Protein AF-A0A929MTG9-F1 (afdb_monomer)

Organism: Abiotrophia defectiva (NCBI:txid46125)

InterPro domains:
  IPR004720 Phosphotransferase system, sorbose subfamily IIB component [PF03830] (4-72)
  IPR004720 Phosphotransferase system, sorbose subfamily IIB component [PS51101] (1-73)
  IPR036667 Phosphotransferase system, sorbose subfamily IIB component superfamily [G3DSA:3.40.35.10] (1-73)
  IPR036667 Phosphotransferase system, sorbose subfamily IIB component superfamily [SSF52728] (3-71)

Secondary structure (DSSP, 8-state):
----------TT-S-TTHHHHHHHHHT---EEEE-HHHHH-HHHHHHHHTTS-TTS-EEEE-HHHHHHHGGG-

Mean predicted aligned error: 2.57 Å

Structure (mmCIF, N/CA/C/O backbone):
data_AF-A0A929MTG9-F1
#
_entry.id   AF-A0A929MTG9-F1
#
loop_
_atom_site.group_PDB
_atom_site.id
_atom_site.type_symbol
_atom_site.label_atom_id
_atom_site.label_alt_id
_atom_site.label_comp_id
_atom_site.label_asym_id
_atom_site.label_entity_id
_atom_site.label_seq_id
_atom_site.pdbx_PDB_ins_code
_atom_site.Cartn_x
_atom_site.Cartn_y
_atom_site.Cartn_z
_atom_site.occupancy
_atom_site.B_iso_or_equiv
_atom_site.auth_seq_id
_atom_site.auth_comp_id
_atom_site.auth_asym_id
_atom_site.auth_atom_id
_atom_site.pdbx_PDB_model_num
ATOM 1 N N . MET A 1 1 ? -19.060 -0.376 -8.421 1.00 70.12 1 MET A N 1
ATOM 2 C CA . MET A 1 1 ? -18.616 -0.812 -7.083 1.00 70.12 1 MET A CA 1
ATOM 3 C C . MET A 1 1 ? -17.182 -1.277 -7.226 1.00 70.12 1 MET A C 1
ATOM 5 O O . MET A 1 1 ? -16.917 -1.952 -8.217 1.00 70.12 1 MET A O 1
ATOM 9 N N . PRO A 1 2 ? -16.277 -0.885 -6.322 1.00 83.75 2 PRO A N 1
ATOM 10 C CA . PRO A 1 2 ? -14.901 -1.365 -6.340 1.00 83.75 2 PRO A CA 1
ATOM 11 C C . PRO A 1 2 ? -14.880 -2.893 -6.215 1.00 83.75 2 PRO A C 1
ATOM 13 O O . PRO A 1 2 ? -15.653 -3.472 -5.449 1.00 83.75 2 PRO A O 1
ATOM 16 N N . THR A 1 3 ? -14.014 -3.543 -6.982 1.00 92.88 3 THR A N 1
ATOM 17 C CA . THR A 1 3 ? -13.761 -4.983 -6.907 1.00 92.88 3 THR A CA 1
ATOM 18 C C . THR A 1 3 ? -12.444 -5.230 -6.180 1.00 92.88 3 THR A C 1
ATOM 20 O O . THR A 1 3 ? -11.493 -4.455 -6.286 1.00 92.88 3 THR A O 1
ATOM 23 N N . ILE A 1 4 ? -12.391 -6.302 -5.390 1.00 94.50 4 ILE A N 1
ATOM 24 C CA . ILE A 1 4 ? -11.154 -6.746 -4.744 1.00 94.50 4 ILE A CA 1
ATOM 25 C C . ILE A 1 4 ? -10.568 -7.852 -5.616 1.00 94.50 4 ILE A C 1
ATOM 27 O O . ILE A 1 4 ? -10.956 -9.010 -5.487 1.00 94.50 4 ILE A O 1
ATOM 31 N N . GLU A 1 5 ? -9.631 -7.494 -6.490 1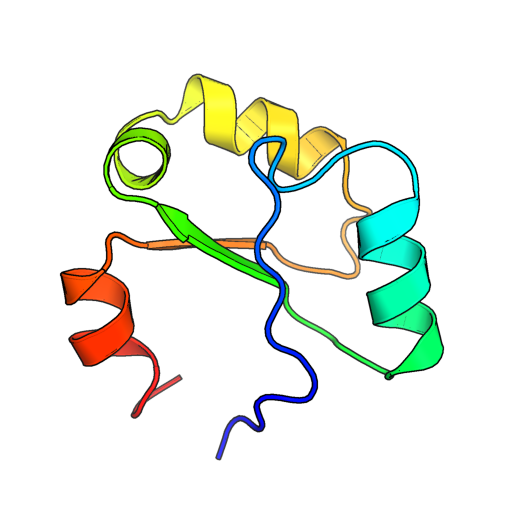.00 96.81 5 GLU A N 1
ATOM 32 C CA . GLU A 1 5 ? -8.967 -8.464 -7.375 1.00 96.81 5 GLU A CA 1
ATOM 33 C C . GLU A 1 5 ? -7.994 -9.380 -6.615 1.00 96.81 5 GLU A C 1
ATOM 35 O O . GLU A 1 5 ? -7.747 -10.520 -7.007 1.00 96.81 5 GLU A O 1
ATOM 40 N N . MET A 1 6 ? -7.419 -8.893 -5.507 1.00 96.31 6 MET A N 1
ATOM 41 C CA . MET A 1 6 ? -6.457 -9.643 -4.702 1.00 96.31 6 MET A CA 1
ATOM 42 C C . MET A 1 6 ? -6.436 -9.165 -3.248 1.00 96.31 6 MET A C 1
ATOM 44 O O . MET A 1 6 ? -6.447 -7.967 -2.971 1.00 96.31 6 MET A O 1
ATOM 48 N N . ALA A 1 7 ? -6.282 -10.112 -2.321 1.00 96.38 7 ALA A N 1
ATOM 49 C CA . ALA A 1 7 ? -5.859 -9.855 -0.949 1.00 96.38 7 ALA A CA 1
ATOM 50 C C . ALA A 1 7 ? -4.498 -10.522 -0.698 1.00 96.38 7 ALA A C 1
ATOM 52 O O . ALA A 1 7 ? -4.288 -11.681 -1.058 1.00 96.38 7 ALA A O 1
ATOM 53 N N . ARG A 1 8 ? -3.559 -9.795 -0.083 1.00 95.94 8 ARG A N 1
ATOM 54 C CA . ARG A 1 8 ? -2.195 -10.270 0.193 1.00 95.94 8 ARG A CA 1
ATOM 55 C C . ARG A 1 8 ? -1.795 -9.922 1.622 1.00 95.94 8 ARG A C 1
ATOM 57 O O . ARG A 1 8 ? -1.933 -8.777 2.036 1.00 95.94 8 ARG A O 1
ATOM 64 N N . VAL A 1 9 ? -1.219 -10.892 2.331 1.00 96.44 9 VAL A N 1
ATOM 65 C CA . VAL A 1 9 ? -0.597 -10.692 3.647 1.00 96.44 9 VAL A CA 1
ATOM 66 C C . VAL A 1 9 ? 0.920 -10.798 3.493 1.00 96.44 9 VAL A C 1
ATOM 68 O O . VAL A 1 9 ? 1.437 -11.838 3.091 1.00 96.44 9 VAL A O 1
ATOM 71 N N . ASP A 1 10 ? 1.636 -9.712 3.778 1.00 95.44 10 ASP A N 1
ATOM 72 C CA . ASP A 1 10 ? 3.103 -9.637 3.761 1.00 95.44 10 ASP A CA 1
ATOM 73 C C . ASP A 1 10 ? 3.549 -8.613 4.814 1.00 95.44 10 ASP A C 1
ATOM 75 O O . ASP A 1 10 ? 3.051 -7.488 4.835 1.00 95.44 10 ASP A O 1
ATOM 79 N N . ASN A 1 11 ? 4.484 -8.981 5.690 1.00 94.31 11 ASN A N 1
ATOM 80 C CA . ASN A 1 11 ? 4.966 -8.111 6.768 1.00 94.31 11 ASN A CA 1
ATOM 81 C C . ASN A 1 11 ? 5.776 -6.905 6.266 1.00 94.31 11 ASN A C 1
ATOM 83 O O . ASN A 1 11 ? 5.931 -5.928 6.994 1.00 94.31 11 ASN A O 1
ATOM 87 N N . ARG A 1 12 ? 6.290 -6.961 5.034 1.00 94.00 12 ARG A N 1
ATOM 88 C CA . ARG A 1 12 ? 7.022 -5.858 4.396 1.00 94.00 12 ARG A CA 1
ATOM 89 C C . ARG A 1 12 ? 6.110 -4.888 3.656 1.00 94.00 12 ARG A C 1
ATOM 91 O O . ARG A 1 12 ? 6.589 -3.861 3.192 1.00 94.00 12 ARG A O 1
ATOM 98 N N . LEU A 1 13 ? 4.815 -5.196 3.563 1.00 94.88 13 LEU A N 1
ATOM 99 C CA . LEU A 1 13 ? 3.813 -4.369 2.897 1.00 94.88 13 LEU A CA 1
ATOM 100 C C . LEU A 1 13 ? 4.148 -4.206 1.405 1.00 94.88 13 LEU A C 1
ATOM 102 O O . LEU A 1 13 ? 4.109 -5.186 0.659 1.00 94.88 13 LEU A O 1
ATOM 106 N N . ILE A 1 14 ? 4.495 -2.999 0.965 1.00 95.19 14 ILE A N 1
ATOM 107 C CA . ILE A 1 14 ? 4.948 -2.729 -0.398 1.00 95.19 14 ILE A CA 1
ATOM 108 C C . ILE A 1 14 ? 6.477 -2.800 -0.413 1.00 95.19 14 ILE A C 1
ATOM 110 O O . ILE A 1 14 ? 7.149 -2.052 0.291 1.00 95.19 14 ILE A O 1
ATOM 114 N N . HIS A 1 15 ? 7.043 -3.703 -1.215 1.00 92.50 15 HIS A N 1
ATOM 115 C CA . HIS A 1 15 ? 8.495 -3.813 -1.355 1.00 92.50 15 HIS A CA 1
ATOM 116 C C . HIS A 1 15 ? 8.914 -4.358 -2.720 1.00 92.50 15 HIS A C 1
ATOM 118 O O . HIS A 1 15 ? 8.251 -5.216 -3.317 1.00 92.50 15 HIS A O 1
ATOM 124 N N . GLY A 1 16 ? 10.061 -3.863 -3.192 1.00 86.38 16 GLY A N 1
ATOM 125 C CA . GLY A 1 16 ? 10.623 -4.226 -4.487 1.00 86.38 16 GLY A CA 1
ATOM 126 C C . GLY A 1 16 ? 9.621 -4.026 -5.625 1.00 86.38 16 GLY A C 1
ATOM 127 O O . GLY A 1 16 ? 8.848 -3.079 -5.634 1.00 86.38 16 GLY A O 1
ATOM 128 N N . GLN A 1 17 ? 9.624 -4.953 -6.584 1.00 87.62 17 GLN A N 1
ATOM 129 C CA . GLN A 1 17 ? 8.733 -4.919 -7.752 1.00 87.62 17 GLN A CA 1
ATOM 130 C C . GLN A 1 17 ? 7.552 -5.899 -7.633 1.00 87.62 17 GLN A C 1
ATOM 132 O O . GLN A 1 17 ? 6.817 -6.105 -8.595 1.00 87.62 17 GLN A O 1
ATOM 137 N N . ILE A 1 18 ? 7.371 -6.557 -6.480 1.00 91.19 18 ILE A N 1
ATOM 138 C CA . ILE A 1 18 ? 6.366 -7.624 -6.340 1.00 91.19 18 ILE A CA 1
ATOM 139 C C . ILE A 1 18 ? 4.950 -7.048 -6.385 1.00 91.19 18 ILE A C 1
ATOM 141 O O . ILE A 1 18 ? 4.128 -7.559 -7.141 1.00 91.19 18 ILE A O 1
ATOM 145 N N . SER A 1 19 ? 4.668 -5.982 -5.630 1.00 90.00 19 SER A N 1
ATOM 146 C CA . SER A 1 19 ? 3.344 -5.343 -5.633 1.00 90.00 19 SER A CA 1
ATOM 147 C C . SER A 1 19 ? 2.977 -4.814 -7.021 1.00 90.00 19 SER A C 1
ATOM 149 O O . SER A 1 19 ? 1.880 -5.078 -7.502 1.00 90.00 19 SER A O 1
ATOM 151 N N . VAL A 1 20 ? 3.929 -4.177 -7.711 1.00 91.88 20 VAL A N 1
ATOM 152 C CA . VAL A 1 20 ? 3.748 -3.653 -9.076 1.00 91.88 20 VAL A CA 1
ATOM 153 C C . VAL A 1 20 ? 3.467 -4.772 -10.082 1.00 91.88 20 VAL A C 1
ATOM 155 O O . VAL A 1 20 ? 2.581 -4.642 -10.923 1.00 91.88 20 VAL A O 1
ATOM 158 N N . ARG A 1 21 ? 4.162 -5.914 -9.978 1.00 94.62 21 ARG A N 1
ATOM 159 C CA . ARG A 1 21 ? 3.910 -7.079 -10.844 1.00 94.62 21 ARG A CA 1
ATOM 160 C C . ARG A 1 21 ? 2.501 -7.635 -10.678 1.00 94.62 21 ARG A C 1
ATOM 162 O O . ARG A 1 21 ? 1.884 -7.986 -11.679 1.00 94.62 21 ARG A O 1
ATOM 169 N N . TRP A 1 22 ? 1.994 -7.713 -9.447 1.00 94.69 22 TRP A N 1
ATOM 170 C CA . TRP A 1 22 ? 0.604 -8.113 -9.218 1.00 94.69 22 TRP A CA 1
ATOM 171 C C . TRP A 1 22 ? -0.369 -7.108 -9.817 1.00 94.69 22 TRP A C 1
ATOM 173 O O . TRP A 1 22 ? -1.323 -7.527 -10.466 1.00 94.69 22 TRP A O 1
ATOM 183 N N . CYS A 1 23 ? -0.091 -5.809 -9.668 1.00 95.19 23 CYS A N 1
ATOM 184 C CA . CYS A 1 23 ? -0.964 -4.783 -10.219 1.00 95.19 23 CYS A CA 1
ATOM 185 C C . CYS A 1 23 ? -1.050 -4.859 -11.741 1.00 95.19 23 CYS A C 1
ATOM 187 O O . CYS A 1 23 ? -2.144 -4.927 -12.285 1.00 95.19 23 CYS A O 1
ATOM 189 N N . SER A 1 24 ? 0.090 -4.985 -12.420 1.00 94.94 24 SER A N 1
ATOM 190 C CA . SER A 1 24 ? 0.122 -5.168 -13.872 1.00 94.94 24 SER A CA 1
ATOM 191 C C . SER A 1 24 ? -0.553 -6.470 -14.324 1.00 94.94 24 SER A C 1
ATOM 193 O O . SER A 1 24 ? -1.250 -6.475 -15.333 1.00 94.94 24 SER A O 1
ATOM 195 N N . LYS A 1 25 ? -0.366 -7.582 -13.600 1.00 97.12 25 LYS A N 1
ATOM 196 C CA . LY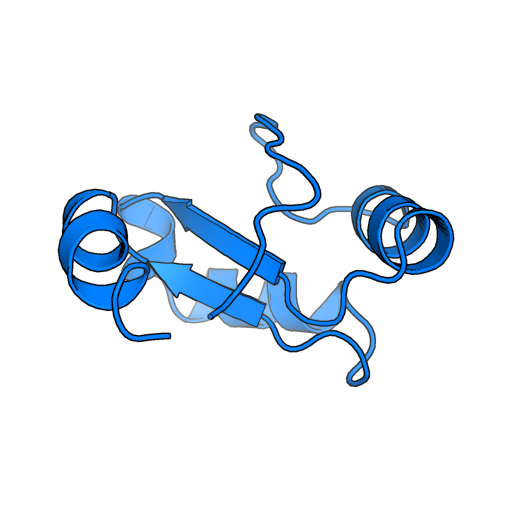S A 1 25 ? -0.894 -8.895 -14.005 1.00 97.12 25 LYS A CA 1
ATOM 197 C C . LYS A 1 25 ? -2.411 -9.021 -13.841 1.00 97.12 25 LYS A C 1
ATOM 199 O O . LYS A 1 25 ? -3.018 -9.785 -14.587 1.00 97.12 25 LYS A O 1
ATOM 204 N N . LEU A 1 26 ? -2.971 -8.344 -12.842 1.00 96.56 26 LEU A N 1
ATOM 205 C CA . LEU A 1 26 ? -4.387 -8.401 -12.468 1.00 96.56 26 LEU A CA 1
ATOM 206 C C . LEU A 1 26 ? -5.140 -7.107 -12.808 1.00 96.56 26 LEU A C 1
ATOM 208 O O . LEU A 1 26 ? -6.270 -6.941 -12.371 1.00 96.56 26 LEU A O 1
ATOM 212 N N . GLU A 1 27 ? -4.502 -6.188 -13.539 1.00 95.31 27 GLU A N 1
ATOM 213 C CA . GLU A 1 27 ? -5.079 -4.893 -13.930 1.00 95.31 27 GLU A CA 1
ATOM 214 C C . GLU A 1 27 ? -5.579 -4.060 -12.727 1.00 95.31 27 GLU A C 1
ATOM 216 O O . GLU A 1 27 ? -6.546 -3.304 -12.813 1.00 95.31 27 GLU A O 1
ATOM 221 N N . ILE A 1 28 ? -4.894 -4.176 -11.581 1.00 96.06 28 ILE A N 1
ATOM 222 C CA . ILE A 1 28 ? -5.212 -3.414 -10.366 1.00 96.06 28 ILE A CA 1
ATOM 223 C C . ILE A 1 28 ? -4.756 -1.974 -10.557 1.00 96.06 28 ILE A C 1
ATOM 225 O O . ILE A 1 28 ? -3.603 -1.720 -10.893 1.00 96.06 28 ILE A O 1
ATOM 229 N N . ASN A 1 29 ? -5.638 -1.030 -10.252 1.00 95.19 29 ASN A N 1
ATOM 230 C CA . ASN A 1 29 ? -5.402 0.405 -10.410 1.00 95.19 29 ASN A CA 1
ATOM 231 C C . ASN A 1 29 ? -5.254 1.160 -9.077 1.00 95.19 29 ASN A C 1
ATOM 233 O O . ASN A 1 29 ? -5.144 2.380 -9.066 1.00 95.19 29 ASN A O 1
ATOM 237 N N . THR A 1 30 ? -5.317 0.479 -7.931 1.00 95.19 30 THR A N 1
ATOM 238 C CA . THR A 1 30 ? -5.175 1.092 -6.601 1.00 95.19 30 THR A CA 1
ATOM 239 C C . THR A 1 30 ? -4.664 0.057 -5.607 1.00 95.19 30 THR A C 1
ATOM 241 O O . THR A 1 30 ? -5.170 -1.063 -5.547 1.00 95.19 30 THR A O 1
ATOM 244 N N . ILE A 1 31 ? -3.690 0.441 -4.782 1.00 96.69 31 ILE A N 1
ATOM 245 C CA . ILE A 1 31 ? -3.174 -0.391 -3.691 1.00 96.69 31 ILE A CA 1
ATOM 246 C C . ILE A 1 31 ? -3.723 0.143 -2.369 1.00 96.69 31 ILE A C 1
ATOM 248 O O . ILE A 1 31 ? -3.565 1.318 -2.047 1.00 96.69 31 ILE A O 1
ATOM 252 N N . ILE A 1 32 ? -4.335 -0.724 -1.564 1.00 96.81 32 ILE A N 1
ATOM 253 C CA . ILE A 1 32 ? -4.795 -0.374 -0.216 1.00 96.81 32 ILE A CA 1
ATOM 254 C C . ILE A 1 32 ? -4.001 -1.193 0.796 1.00 96.81 32 ILE A C 1
ATOM 256 O O . ILE A 1 32 ? -4.032 -2.423 0.773 1.00 96.81 32 ILE A O 1
ATOM 260 N N . VAL A 1 33 ? -3.296 -0.514 1.699 1.00 97.62 33 VAL A N 1
ATOM 261 C CA . VAL A 1 33 ? -2.562 -1.144 2.798 1.00 97.62 33 VAL A CA 1
ATOM 262 C C . VAL A 1 33 ? -3.342 -0.944 4.093 1.00 97.62 33 VAL A C 1
ATOM 264 O O . VAL A 1 33 ? -3.550 0.183 4.547 1.00 97.62 33 VAL A O 1
ATOM 267 N N . ILE A 1 34 ? -3.768 -2.056 4.689 1.00 97.94 34 ILE A N 1
ATOM 268 C CA . ILE A 1 34 ? -4.539 -2.078 5.934 1.00 97.94 34 ILE A CA 1
ATOM 269 C C . ILE A 1 34 ? -3.590 -2.457 7.073 1.00 97.94 34 ILE A C 1
ATOM 271 O O . ILE A 1 34 ? -3.212 -3.619 7.216 1.00 97.94 34 ILE A O 1
ATOM 275 N N . ASN A 1 35 ? -3.151 -1.468 7.849 1.00 98.38 35 ASN A N 1
ATOM 276 C CA . ASN A 1 35 ? -2.246 -1.651 8.980 1.00 98.38 35 ASN A CA 1
ATOM 277 C C . ASN A 1 35 ? -2.344 -0.451 9.935 1.00 98.38 35 ASN A C 1
ATOM 279 O O . ASN A 1 35 ? -2.047 0.678 9.544 1.00 98.38 35 ASN A O 1
ATOM 283 N N . ASP A 1 36 ? -2.721 -0.699 11.190 1.00 98.31 36 ASP A N 1
ATOM 284 C CA . ASP A 1 36 ? -3.010 0.360 12.167 1.00 98.31 36 ASP A CA 1
ATOM 285 C C . ASP A 1 36 ? -1.798 1.245 12.479 1.00 98.31 36 ASP A C 1
ATOM 287 O O . ASP A 1 36 ? -1.923 2.469 12.542 1.00 98.31 36 ASP A O 1
ATOM 291 N N . ALA A 1 37 ? -0.614 0.644 12.628 1.00 97.25 37 ALA A N 1
ATOM 292 C CA . ALA A 1 37 ? 0.611 1.384 12.913 1.00 97.25 37 ALA A CA 1
ATOM 293 C C . ALA A 1 37 ? 1.033 2.242 11.711 1.00 97.25 37 ALA A C 1
ATOM 295 O O . ALA A 1 37 ? 1.325 3.430 11.859 1.00 97.25 37 ALA A O 1
ATOM 296 N N . LEU A 1 38 ? 1.008 1.666 10.504 1.00 97.50 38 LEU A N 1
ATOM 297 C CA . LEU A 1 38 ? 1.338 2.386 9.277 1.00 97.50 38 LEU A CA 1
ATOM 298 C C . LEU A 1 38 ? 0.342 3.510 9.003 1.00 97.50 38 LEU A C 1
ATOM 300 O O . LEU A 1 38 ? 0.765 4.576 8.569 1.00 97.50 38 LEU A O 1
ATOM 304 N N . ALA A 1 39 ? -0.952 3.313 9.267 1.00 97.75 39 ALA A N 1
ATOM 305 C CA . ALA A 1 39 ? -1.989 4.322 9.040 1.00 97.75 39 ALA A CA 1
ATOM 306 C C . ALA A 1 39 ? -1.692 5.652 9.760 1.00 97.75 39 ALA A C 1
ATOM 308 O O . ALA A 1 39 ? -2.070 6.715 9.260 1.00 97.75 39 ALA A O 1
ATOM 309 N N . GLN A 1 40 ? -0.960 5.599 10.879 1.00 97.12 40 GLN A N 1
ATOM 310 C CA . GLN A 1 40 ? -0.533 6.767 11.657 1.00 97.12 40 GLN A CA 1
ATOM 311 C C 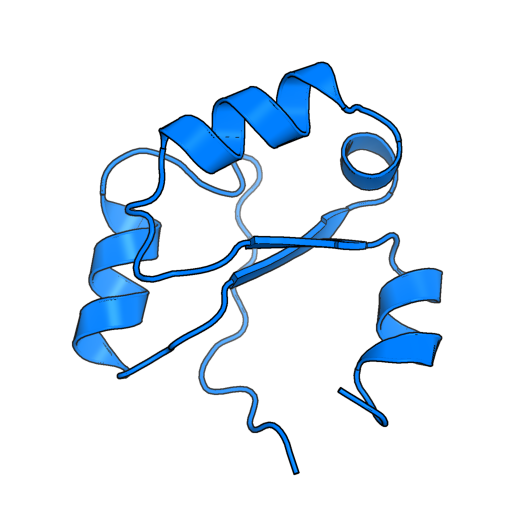. GLN A 1 40 ? 0.901 7.237 11.348 1.00 97.12 40 GLN A C 1
ATOM 313 O O . GLN A 1 40 ? 1.299 8.317 11.779 1.00 97.12 40 GLN A O 1
ATOM 318 N N . ASN A 1 41 ? 1.691 6.474 10.586 1.00 97.81 41 ASN A N 1
ATOM 319 C CA . ASN A 1 41 ? 3.097 6.775 10.320 1.00 97.81 41 ASN A CA 1
ATO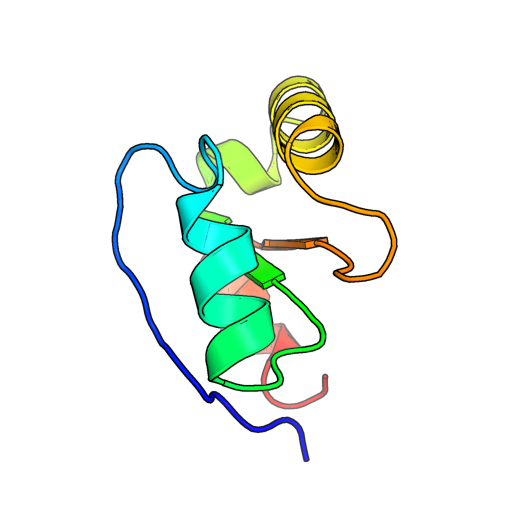M 320 C C . ASN A 1 41 ? 3.303 7.384 8.925 1.00 97.81 41 ASN A C 1
ATOM 322 O O . ASN A 1 41 ? 3.546 6.681 7.945 1.00 97.81 41 ASN A O 1
ATOM 326 N N . LYS A 1 42 ? 3.256 8.718 8.839 1.00 97.31 42 LYS A N 1
ATOM 327 C CA . LYS A 1 42 ? 3.391 9.450 7.567 1.00 97.31 42 LYS A CA 1
ATOM 328 C C . LYS A 1 42 ? 4.751 9.295 6.891 1.00 97.31 42 LYS A C 1
ATOM 330 O O . LYS A 1 42 ? 4.807 9.260 5.667 1.00 97.31 42 LYS A O 1
ATOM 335 N N . VAL A 1 43 ? 5.825 9.156 7.668 1.00 97.50 43 VAL A N 1
ATOM 336 C CA . VAL A 1 43 ? 7.170 8.932 7.116 1.00 97.50 43 VAL A CA 1
ATOM 337 C C . VAL A 1 43 ? 7.216 7.586 6.401 1.00 97.50 43 VAL A C 1
ATOM 339 O O . VAL A 1 43 ? 7.664 7.501 5.262 1.00 97.50 43 VAL A O 1
ATOM 342 N N . GLN A 1 44 ? 6.700 6.537 7.042 1.00 96.75 44 GLN A N 1
ATOM 343 C CA . GLN A 1 44 ? 6.675 5.208 6.444 1.00 96.75 44 GLN A CA 1
ATOM 344 C C . GLN A 1 44 ? 5.722 5.130 5.243 1.00 96.75 44 GLN A C 1
ATOM 346 O O . GLN A 1 44 ? 6.073 4.479 4.268 1.00 96.75 44 GLN A O 1
ATOM 351 N N . GLN A 1 45 ? 4.573 5.821 5.271 1.00 97.81 45 GLN A N 1
ATOM 352 C CA . GLN A 1 45 ? 3.687 5.944 4.100 1.00 97.81 45 GLN A CA 1
ATOM 353 C C . GLN A 1 45 ? 4.438 6.529 2.899 1.00 97.81 45 GLN A C 1
ATOM 355 O O . GLN A 1 45 ? 4.477 5.895 1.853 1.00 97.81 45 GLN A O 1
ATOM 360 N N . GLY A 1 46 ? 5.134 7.658 3.083 1.00 96.75 46 GLY A N 1
ATOM 361 C CA . GLY A 1 46 ? 5.910 8.276 2.005 1.00 96.75 46 GLY A CA 1
ATOM 362 C C . GLY A 1 46 ? 7.009 7.365 1.448 1.00 96.75 46 GLY A C 1
ATOM 363 O O . GLY A 1 46 ? 7.213 7.313 0.240 1.00 96.75 46 GLY A O 1
ATOM 364 N N . LEU A 1 47 ? 7.685 6.587 2.302 1.00 94.94 47 LEU A N 1
ATOM 365 C CA . LEU A 1 47 ? 8.678 5.605 1.843 1.00 94.94 47 LEU A CA 1
ATOM 366 C C . LEU A 1 47 ? 8.058 4.482 0.999 1.00 94.94 47 LEU A C 1
ATOM 368 O O . LEU A 1 47 ? 8.699 4.001 0.066 1.00 94.94 47 LEU A O 1
ATOM 372 N N . LEU A 1 48 ? 6.838 4.052 1.324 1.00 95.62 48 LEU A N 1
ATOM 373 C CA . LEU A 1 48 ? 6.117 3.057 0.532 1.00 95.62 48 LEU A CA 1
ATOM 374 C C . LEU A 1 48 ? 5.596 3.650 -0.779 1.00 95.62 48 LEU A C 1
ATOM 376 O O . LEU A 1 48 ? 5.660 2.968 -1.798 1.00 95.62 48 LEU A O 1
ATOM 380 N N . ASP A 1 49 ? 5.155 4.908 -0.774 1.00 95.44 49 ASP A N 1
ATOM 381 C CA . ASP A 1 49 ? 4.731 5.621 -1.985 1.00 95.44 49 ASP A CA 1
ATOM 382 C C . ASP A 1 49 ? 5.884 5.706 -2.992 1.00 95.44 49 ASP A C 1
ATOM 384 O O . ASP A 1 49 ? 5.708 5.388 -4.160 1.00 95.44 49 ASP A O 1
ATOM 388 N N . MET A 1 50 ? 7.105 5.990 -2.527 1.00 93.38 50 MET A N 1
ATOM 389 C CA . MET A 1 50 ? 8.309 5.993 -3.371 1.00 93.38 50 MET A CA 1
ATOM 390 C C . MET A 1 50 ? 8.654 4.623 -3.983 1.00 93.38 50 MET A C 1
ATOM 392 O O . MET A 1 50 ? 9.455 4.554 -4.916 1.00 93.38 50 MET A O 1
ATOM 396 N N . ALA A 1 51 ? 8.106 3.525 -3.454 1.00 92.12 51 ALA A N 1
ATOM 397 C CA . ALA A 1 51 ? 8.324 2.178 -3.979 1.00 92.12 51 ALA A CA 1
ATOM 398 C C . ALA A 1 51 ? 7.319 1.790 -5.078 1.00 92.12 51 ALA A C 1
ATOM 400 O O . ALA A 1 51 ? 7.440 0.702 -5.652 1.00 92.12 51 ALA A O 1
ATOM 401 N N . VAL A 1 52 ? 6.336 2.648 -5.371 1.00 93.62 52 VAL A N 1
ATOM 402 C CA . VAL A 1 52 ? 5.262 2.393 -6.334 1.00 93.62 5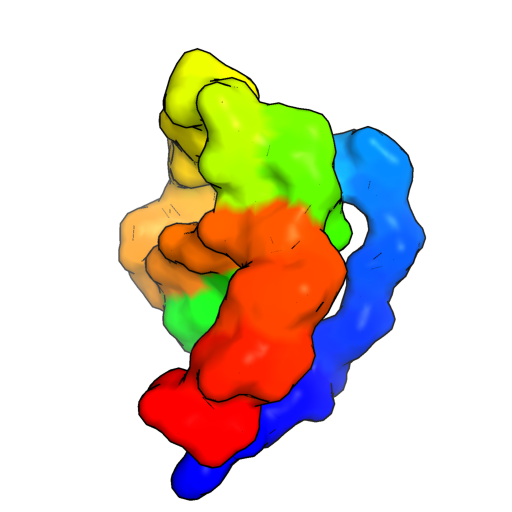2 VAL A CA 1
ATOM 403 C C . VAL A 1 52 ? 5.257 3.483 -7.413 1.00 93.62 52 VAL A C 1
ATOM 405 O O . VAL A 1 52 ? 5.400 4.655 -7.090 1.00 93.62 52 VAL A O 1
ATOM 408 N N . PRO A 1 53 ? 5.095 3.130 -8.700 1.00 92.62 53 PRO A N 1
ATOM 409 C CA . PRO A 1 53 ? 4.842 4.114 -9.751 1.00 92.62 53 PRO A CA 1
ATOM 410 C C . PRO A 1 53 ? 3.545 4.902 -9.519 1.00 92.62 53 PRO A C 1
ATOM 412 O O . PRO A 1 53 ? 2.567 4.339 -9.027 1.00 92.62 53 PRO A O 1
ATOM 415 N N . ASP A 1 54 ? 3.504 6.154 -9.980 1.00 91.50 54 ASP A N 1
ATOM 416 C CA . ASP A 1 54 ? 2.354 7.062 -9.815 1.00 91.50 54 ASP A CA 1
ATOM 417 C C . ASP A 1 54 ? 1.035 6.523 -10.412 1.00 91.50 54 ASP A C 1
ATOM 419 O O . ASP A 1 54 ? -0.048 6.901 -9.965 1.00 91.50 54 ASP A O 1
ATOM 423 N N . ASP A 1 55 ? 1.115 5.595 -11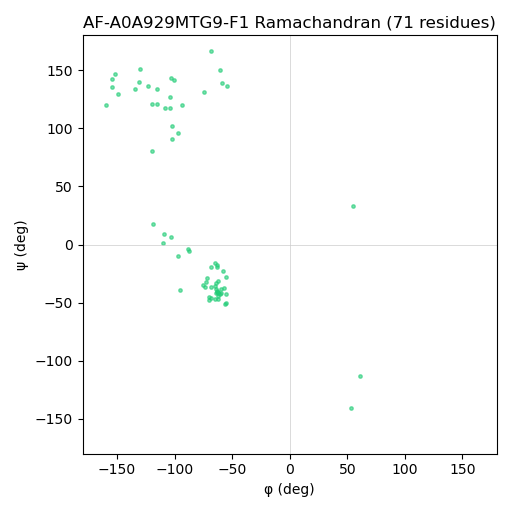.373 1.00 92.88 55 ASP A N 1
ATOM 424 C CA . ASP A 1 55 ? -0.041 4.927 -1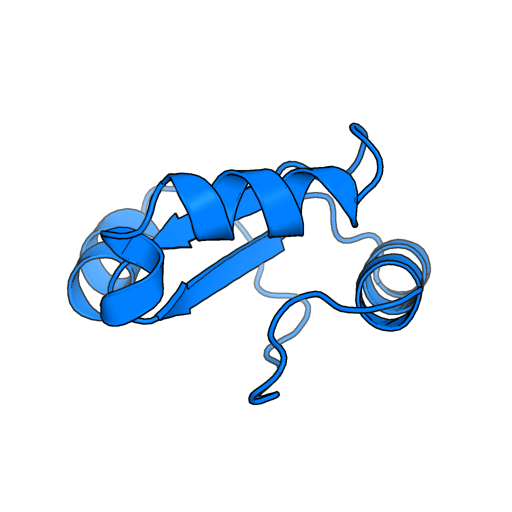1.992 1.00 92.88 55 ASP A CA 1
ATOM 425 C C . ASP A 1 55 ? -0.839 4.040 -11.012 1.00 92.88 55 ASP A C 1
ATOM 427 O O . ASP A 1 55 ? -1.974 3.660 -11.304 1.00 92.88 55 ASP A O 1
ATOM 431 N N . TYR A 1 56 ? -0.267 3.699 -9.850 1.00 94.94 56 TYR A N 1
ATOM 432 C CA . TYR A 1 56 ? -0.910 2.872 -8.825 1.00 94.94 56 TYR A CA 1
ATOM 433 C C . TYR A 1 56 ? -1.040 3.646 -7.504 1.00 94.94 56 TYR A C 1
ATOM 435 O O . TYR A 1 56 ? -0.244 3.436 -6.583 1.00 94.94 56 TYR A O 1
ATOM 443 N N . PRO A 1 57 ? -2.055 4.518 -7.361 1.00 94.69 57 PRO A N 1
ATOM 444 C CA . PRO A 1 57 ? -2.287 5.253 -6.127 1.00 94.69 57 PRO A CA 1
ATOM 445 C C . PRO A 1 57 ? -2.409 4.318 -4.921 1.00 94.69 57 PRO A C 1
ATOM 447 O O . PRO A 1 57 ? -3.103 3.295 -4.944 1.00 94.69 57 PRO A O 1
ATOM 450 N N . THR A 1 58 ? -1.751 4.710 -3.840 1.00 96.38 58 THR A N 1
ATOM 451 C CA . THR A 1 58 ? -1.721 4.006 -2.562 1.00 96.38 58 THR A CA 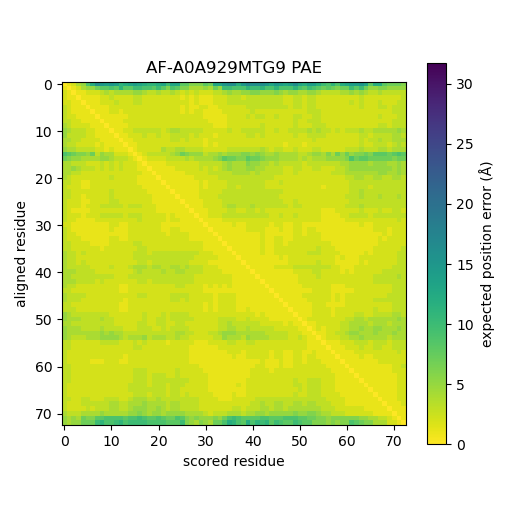1
ATOM 452 C C . THR A 1 58 ? -2.680 4.661 -1.568 1.00 96.38 58 THR A C 1
ATOM 454 O O . THR A 1 58 ? -2.840 5.883 -1.503 1.00 96.38 58 THR A O 1
ATOM 457 N N . ARG A 1 59 ? -3.358 3.846 -0.758 1.00 96.44 59 ARG A N 1
ATOM 458 C CA . ARG A 1 59 ? -4.176 4.306 0.373 1.00 96.44 59 ARG A CA 1
ATOM 459 C C . ARG A 1 59 ? -3.827 3.508 1.619 1.00 96.44 59 ARG A C 1
ATOM 461 O O . ARG A 1 59 ? -3.657 2.294 1.560 1.00 96.44 59 ARG A O 1
ATOM 468 N N . TYR A 1 60 ? -3.771 4.193 2.755 1.00 97.81 60 TYR A N 1
ATOM 469 C CA . TYR A 1 60 ? -3.373 3.613 4.035 1.00 97.81 60 TYR A CA 1
ATOM 470 C C . TYR A 1 60 ? -4.507 3.740 5.041 1.00 97.81 60 TYR A C 1
ATOM 472 O O . TYR A 1 60 ? -4.940 4.855 5.348 1.00 97.81 60 TYR A O 1
ATOM 480 N N . TYR A 1 61 ? -4.979 2.613 5.564 1.00 97.88 61 TYR A N 1
ATOM 481 C CA . TYR A 1 61 ? -6.069 2.577 6.535 1.00 97.88 61 TYR A CA 1
ATOM 482 C C . TYR A 1 61 ? -5.714 1.723 7.749 1.00 97.88 61 TYR A C 1
ATOM 484 O O . TYR A 1 61 ? -4.950 0.764 7.656 1.00 97.88 61 TYR A O 1
ATOM 492 N N . SER A 1 62 ? -6.305 2.071 8.893 1.00 98.38 62 SER A N 1
ATOM 493 C CA . SER A 1 62 ? -6.472 1.122 9.991 1.00 98.38 62 SER A CA 1
ATOM 494 C C . SER A 1 62 ? -7.476 0.040 9.592 1.00 98.38 62 SER A C 1
ATOM 496 O O . SER A 1 62 ? -8.225 0.213 8.625 1.00 98.38 62 SER A O 1
ATOM 498 N N . LEU A 1 63 ? -7.545 -1.050 10.354 1.00 97.94 63 LEU A N 1
ATOM 499 C CA . LEU A 1 63 ? -8.559 -2.084 10.151 1.00 97.94 63 LEU A CA 1
ATOM 500 C C . LEU A 1 63 ? -9.971 -1.485 10.186 1.00 97.94 63 LEU A C 1
ATOM 502 O O . LEU A 1 63 ? -10.745 -1.681 9.251 1.00 97.94 63 LEU A O 1
ATOM 506 N N . GLN A 1 64 ? -10.273 -0.691 11.218 1.00 98.12 64 GLN A N 1
ATOM 507 C CA . GLN A 1 64 ? -11.574 -0.030 11.334 1.00 98.12 64 GLN A CA 1
ATOM 508 C C . GLN A 1 64 ? -11.818 0.942 10.173 1.00 98.12 64 GLN A C 1
ATOM 510 O O . GLN A 1 64 ? -12.871 0.910 9.545 1.00 98.12 64 GLN A O 1
ATOM 515 N N . GLY A 1 65 ? -10.816 1.752 9.816 1.00 97.44 65 GLY A N 1
ATOM 516 C CA . GLY A 1 65 ? -10.940 2.698 8.710 1.00 97.44 65 GLY A CA 1
ATOM 517 C C . GLY A 1 65 ? -11.192 2.018 7.363 1.00 97.44 65 GLY A C 1
ATOM 518 O O . GLY A 1 65 ? -11.877 2.589 6.519 1.00 97.44 65 GLY A O 1
ATOM 519 N N . ALA A 1 66 ? -10.672 0.807 7.156 1.00 96.44 66 ALA A N 1
ATOM 520 C CA . ALA A 1 66 ? -10.963 0.015 5.969 1.00 96.44 66 ALA A CA 1
ATOM 521 C C . ALA A 1 66 ? -12.411 -0.504 5.976 1.00 96.44 66 ALA A C 1
ATOM 523 O O . ALA A 1 66 ? -13.100 -0.355 4.970 1.00 96.44 66 ALA A O 1
ATOM 524 N N . ILE A 1 67 ? -12.894 -1.042 7.102 1.00 96.31 67 ILE A N 1
ATOM 525 C CA . ILE A 1 67 ? -14.286 -1.508 7.249 1.00 96.31 67 ILE A CA 1
ATOM 526 C C . ILE A 1 67 ? -15.277 -0.389 6.902 1.00 96.31 67 ILE A C 1
ATOM 528 O O . ILE A 1 67 ? -16.238 -0.624 6.173 1.00 96.31 67 ILE A O 1
ATOM 532 N N . ASP A 1 68 ? -15.004 0.833 7.357 1.00 96.06 68 ASP A N 1
ATOM 533 C CA . ASP A 1 68 ? -15.906 1.969 7.153 1.00 96.06 68 ASP A CA 1
ATOM 534 C C . ASP A 1 68 ? -15.852 2.520 5.714 1.00 96.06 68 ASP A C 1
ATOM 536 O O . ASP A 1 68 ? -16.862 2.980 5.171 1.00 96.06 68 ASP A O 1
ATOM 540 N N . LYS A 1 69 ? -14.669 2.504 5.081 1.00 93.38 69 LYS A N 1
ATOM 541 C CA . LYS A 1 69 ? -14.432 3.179 3.792 1.00 93.38 69 LYS A CA 1
ATOM 542 C C . LYS A 1 69 ? -14.584 2.284 2.571 1.00 93.38 69 LYS A C 1
ATOM 544 O O . LYS A 1 69 ? -15.096 2.759 1.562 1.00 93.38 69 LYS A O 1
ATOM 549 N N . LEU A 1 70 ? -14.137 1.027 2.629 1.00 92.06 70 LEU A N 1
ATOM 550 C CA . LEU A 1 70 ? -14.127 0.133 1.463 1.00 92.06 70 LEU A CA 1
ATOM 551 C C . LEU A 1 70 ? -15.513 -0.067 0.817 1.00 92.06 70 LEU A C 1
ATOM 553 O O . LEU A 1 70 ? -15.571 -0.088 -0.411 1.00 92.06 70 LEU A O 1
ATOM 557 N N . PRO A 1 71 ? -16.632 -0.158 1.567 1.00 90.25 71 PRO A N 1
ATOM 558 C CA . PRO A 1 71 ? -17.957 -0.294 0.957 1.00 90.25 71 PRO A CA 1
ATOM 559 C C . PRO A 1 71 ? -18.391 0.905 0.095 1.00 90.25 71 PRO A C 1
ATOM 561 O O . PRO A 1 71 ? -19.287 0.759 -0.732 1.00 90.25 71 PRO A O 1
ATOM 564 N N . ASN A 1 72 ? -17.770 2.075 0.283 1.00 86.31 72 ASN A N 1
ATOM 565 C CA . ASN A 1 72 ? -18.148 3.348 -0.342 1.00 86.31 72 ASN A CA 1
ATOM 566 C C . ASN A 1 72 ? -17.034 3.934 -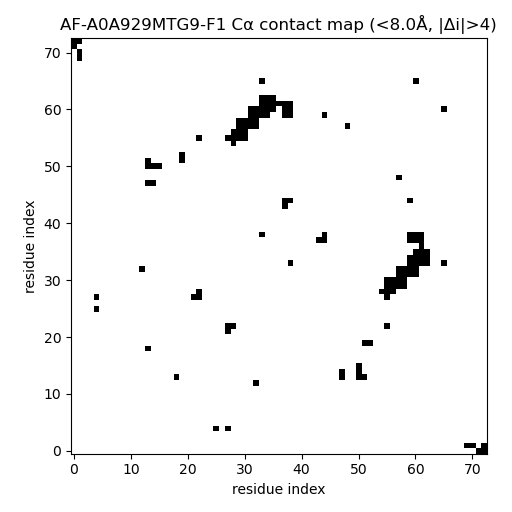1.230 1.00 86.31 72 ASN A C 1
ATOM 568 O O . ASN A 1 72 ? -17.019 5.142 -1.471 1.00 86.31 72 ASN A O 1
ATOM 572 N N . LEU A 1 73 ? -16.060 3.109 -1.623 1.00 80.31 73 LEU A N 1
ATOM 573 C CA . LEU A 1 73 ? -14.826 3.556 -2.272 1.00 80.31 73 LEU A CA 1
ATOM 574 C C . LEU A 1 73 ? -14.985 3.892 -3.757 1.00 80.31 73 LEU A C 1
ATOM 576 O O . LEU A 1 73 ? -15.806 3.232 -4.438 1.00 80.31 73 LEU A O 1
#

Sequence (73 aa):
MPTIEMARVDNRLIHGQISVRWCSKLEINTIIVINDALAQNKVQQGLLDMAVPDDYPTRYYSLQGAIDKLPNL

Foldseek 3Di:
DDDPQDDDDDPVQADACPVVVVCVVSVPQEAEAADPVVLPPPVVVVVSVVSDPPSYHYHYHYPVRCVVPVVPD

Nearest PDB structures (foldseek):
  5t5d-assembly1_A  TM=9.290E-01  e=1.196E-04  Streptococcus pneumoniae TIGR4
  2jzn-assembly1_C  TM=9.264E-01  e=1.461E-03  Escherichia coli
  3lfj-assembly2_B  TM=9.362E-01  e=6.926E-03  Caldanaerobacter subterraneus subsp. tengcongensis MB4
  1nrz-assembly1_A  TM=8.914E-01  e=8.485E-03  Klebsiella pneumoniae
  1ble-assembly1_A  TM=8.784E-01  e=4.926E-02  Bacillus subtilis

Radius of gyration: 11.85 Å; Cα contacts (8 Å, |Δi|>4): 67; chains: 1; bounding box: 29×20×27 Å

pLDDT: mean 94.44, std 4.46, range [70.12, 98.38]

Solvent-accessible surface area (backbone atoms only — not comparable to full-atom values): 4629 Å² total; per-residue (Å²): 129,80,78,83,88,76,87,84,90,58,97,73,70,68,54,77,63,58,58,58,51,50,25,68,75,66,70,50,62,63,46,75,48,73,35,57,70,56,46,72,31,66,69,61,48,52,60,41,51,74,60,46,62,85,82,43,49,75,46,67,24,27,65,67,55,40,69,71,40,62,87,75,95